Protein AF-A0A377M1K5-F1 (afdb_monomer)

pLDDT: mean 84.36, std 19.5, range [36.94, 98.19]

Structure (mmCIF, N/CA/C/O backbone):
data_AF-A0A377M1K5-F1
#
_entry.id   AF-A0A377M1K5-F1
#
loop_
_atom_site.group_PDB
_atom_site.id
_atom_site.type_symbol
_atom_site.label_atom_id
_atom_site.label_alt_id
_atom_site.label_comp_id
_atom_site.label_asym_id
_atom_site.label_entity_id
_atom_site.label_seq_id
_atom_site.pdbx_PDB_ins_code
_atom_site.Cartn_x
_atom_site.Cartn_y
_atom_site.Cartn_z
_atom_site.occupancy
_atom_site.B_iso_or_equiv
_atom_site.auth_seq_id
_atom_site.auth_comp_id
_atom_site.auth_asym_id
_atom_site.auth_atom_id
_atom_site.pdbx_PDB_model_num
ATOM 1 N N . MET A 1 1 ? -17.243 -6.623 29.963 1.00 51.03 1 MET A N 1
ATOM 2 C CA . MET A 1 1 ? -15.987 -6.289 29.256 1.00 51.03 1 MET A CA 1
ATOM 3 C C . MET A 1 1 ? -16.001 -6.981 27.907 1.00 51.03 1 MET A C 1
ATOM 5 O O . MET A 1 1 ? -16.185 -8.191 27.880 1.00 51.03 1 MET A O 1
ATOM 9 N N . VAL A 1 2 ? -15.867 -6.238 26.808 1.00 56.62 2 VAL A N 1
ATOM 10 C CA . VAL A 1 2 ? -15.703 -6.838 25.475 1.00 56.62 2 VAL A CA 1
ATOM 11 C C . VAL A 1 2 ? -14.227 -7.188 25.323 1.00 56.62 2 VAL A C 1
ATOM 13 O O . VAL A 1 2 ? -13.383 -6.307 25.446 1.00 56.62 2 VAL A O 1
ATOM 16 N N . LYS A 1 3 ? -13.917 -8.471 25.133 1.00 83.88 3 LYS A N 1
ATOM 17 C CA . LYS A 1 3 ? -12.534 -8.949 24.970 1.00 83.88 3 LYS A CA 1
ATOM 18 C C . LYS A 1 3 ? -12.085 -8.901 23.506 1.00 83.88 3 LYS A C 1
ATOM 20 O O . LYS A 1 3 ? -10.934 -8.589 23.235 1.00 83.88 3 LYS A O 1
ATOM 25 N N . ASN A 1 4 ? -13.005 -9.156 22.570 1.00 87.19 4 ASN A N 1
ATOM 26 C CA . ASN A 1 4 ? -12.744 -9.196 21.133 1.00 87.19 4 ASN A CA 1
ATOM 27 C C . ASN A 1 4 ? -13.987 -8.731 20.360 1.00 87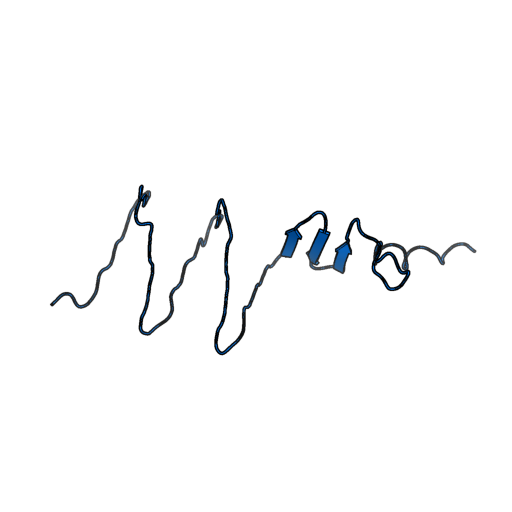.19 4 ASN A C 1
ATOM 29 O O . ASN A 1 4 ? -15.113 -9.001 20.779 1.00 87.19 4 ASN A O 1
ATOM 33 N N . LEU A 1 5 ? -13.774 -8.076 19.219 1.00 90.81 5 LEU A N 1
ATOM 34 C CA . LEU A 1 5 ? -14.808 -7.777 18.231 1.00 90.81 5 LEU A CA 1
ATOM 35 C C . LEU A 1 5 ? -14.424 -8.466 16.921 1.00 90.81 5 LEU A C 1
ATOM 37 O O . LEU A 1 5 ? -13.330 -8.245 16.408 1.00 90.81 5 LEU A O 1
ATOM 41 N N . PHE A 1 6 ? -15.329 -9.282 16.388 1.00 94.06 6 PHE A N 1
ATOM 42 C CA . PHE A 1 6 ? -15.206 -9.897 15.071 1.00 94.06 6 PHE A CA 1
ATOM 43 C C . PHE A 1 6 ? -16.400 -9.477 14.219 1.00 94.06 6 PHE A C 1
ATOM 45 O O . PHE A 1 6 ? -17.536 -9.488 14.693 1.00 94.06 6 PHE A O 1
ATOM 52 N N . ILE A 1 7 ? -16.140 -9.103 12.969 1.00 93.31 7 ILE A N 1
ATOM 53 C CA . ILE A 1 7 ? -17.166 -8.712 12.004 1.00 93.31 7 ILE A CA 1
ATOM 54 C C . ILE A 1 7 ? -16.982 -9.590 10.767 1.00 93.31 7 ILE A C 1
ATOM 56 O O . ILE A 1 7 ? -15.984 -9.464 10.064 1.00 93.31 7 ILE A O 1
ATOM 60 N N . GLY A 1 8 ? -17.946 -10.476 10.515 1.00 94.44 8 GLY A N 1
ATOM 61 C CA . GLY A 1 8 ? -18.030 -11.285 9.298 1.00 94.44 8 GLY A CA 1
ATOM 62 C C . GLY A 1 8 ? -19.161 -10.782 8.407 1.00 94.44 8 GLY A C 1
ATOM 63 O O . GLY A 1 8 ? -20.264 -10.538 8.895 1.00 94.44 8 GLY A O 1
ATOM 64 N N . VAL A 1 9 ? -18.899 -10.617 7.111 1.00 94.38 9 VAL A N 1
ATOM 65 C CA . VAL A 1 9 ? -19.875 -10.105 6.140 1.00 94.38 9 VAL A CA 1
ATOM 66 C C . VAL A 1 9 ? -19.903 -11.024 4.924 1.00 94.38 9 VAL A C 1
ATOM 68 O O . VAL A 1 9 ? -18.852 -11.356 4.391 1.00 94.38 9 VAL A O 1
ATOM 71 N N . GLY A 1 10 ? -21.097 -11.441 4.493 1.00 96.62 10 GLY A N 1
ATOM 72 C CA . GLY A 1 10 ? -21.247 -12.387 3.380 1.00 96.62 10 GLY A CA 1
ATOM 73 C C . GLY A 1 10 ? -21.043 -11.781 1.988 1.00 96.62 10 GLY A C 1
ATOM 74 O O . GLY A 1 10 ? -20.614 -12.489 1.090 1.00 96.62 10 GLY A O 1
ATOM 75 N N . ASN A 1 11 ? -21.329 -10.483 1.817 1.00 96.31 11 ASN A N 1
ATOM 76 C CA . ASN A 1 11 ? -21.293 -9.818 0.508 1.00 96.31 11 ASN A CA 1
ATOM 77 C C . ASN A 1 11 ? -20.346 -8.609 0.486 1.00 96.31 11 ASN A C 1
ATOM 79 O O . ASN A 1 11 ? -19.321 -8.647 -0.183 1.00 96.31 11 ASN A O 1
ATOM 83 N N . ALA A 1 12 ? -20.677 -7.524 1.198 1.00 95.94 12 ALA A N 1
ATOM 84 C CA . ALA A 1 12 ? -19.897 -6.287 1.144 1.00 95.94 12 ALA A CA 1
ATOM 85 C C . ALA A 1 12 ? -19.950 -5.497 2.457 1.00 95.94 12 ALA A C 1
ATOM 87 O O . ALA A 1 12 ? -21.018 -5.322 3.045 1.00 95.94 12 ALA A O 1
ATOM 88 N N . LEU A 1 13 ? -18.798 -4.967 2.872 1.00 95.50 13 LEU A N 1
ATOM 89 C CA . LEU A 1 13 ? -18.668 -3.980 3.942 1.00 95.50 13 LEU A CA 1
ATOM 90 C C . LEU A 1 13 ? -18.223 -2.648 3.330 1.00 95.50 13 LEU A C 1
ATOM 92 O O . LEU A 1 13 ? -17.171 -2.578 2.700 1.00 95.50 13 LEU A O 1
ATOM 96 N N . SER A 1 14 ? -18.991 -1.583 3.547 1.00 96.38 14 SER A N 1
ATOM 97 C CA . SER A 1 14 ? -18.632 -0.229 3.114 1.00 96.38 14 SER A CA 1
ATOM 98 C C . SER A 1 14 ? -18.643 0.723 4.303 1.00 96.38 14 SER A C 1
ATOM 100 O O . SER A 1 14 ? -19.620 0.786 5.047 1.00 96.38 14 SER A O 1
ATOM 102 N N . VAL A 1 15 ? -17.559 1.481 4.476 1.00 95.62 15 VAL A N 1
ATOM 103 C CA . VAL A 1 15 ? -17.416 2.471 5.551 1.00 95.62 15 VAL A CA 1
ATOM 104 C C . VAL A 1 15 ? -17.209 3.843 4.926 1.00 95.62 15 VAL A C 1
ATOM 106 O O . VAL A 1 15 ? -16.285 4.044 4.143 1.00 95.62 15 VAL A O 1
ATOM 109 N N . PHE A 1 16 ? -18.067 4.798 5.278 1.00 96.56 16 PHE A N 1
ATOM 110 C CA . PHE A 1 16 ? -18.029 6.152 4.738 1.00 96.56 16 PHE A CA 1
ATOM 111 C C . PHE A 1 16 ? -18.188 7.187 5.852 1.00 96.56 16 PHE A C 1
ATOM 113 O O . PHE A 1 16 ? -19.091 7.089 6.682 1.00 96.56 16 PHE A O 1
ATOM 120 N N . VAL A 1 17 ? -17.326 8.208 5.854 1.00 96.88 17 VAL A N 1
ATOM 121 C CA . VAL A 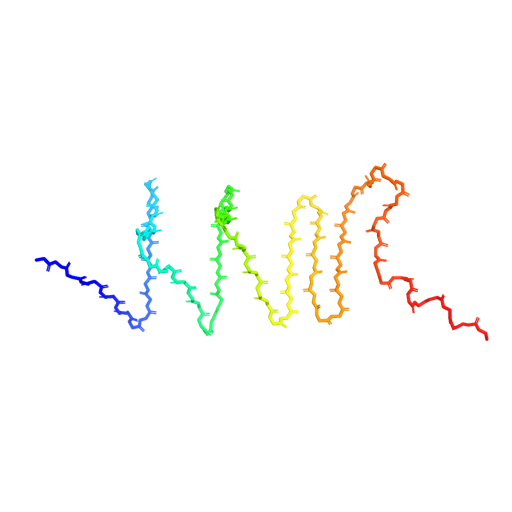1 17 ? -17.329 9.282 6.858 1.00 96.88 17 VAL A CA 1
ATOM 122 C C . VAL A 1 17 ? -17.257 10.642 6.166 1.00 96.88 17 VAL A C 1
ATOM 124 O O . VAL A 1 17 ? -16.399 10.870 5.322 1.00 96.88 17 VAL A O 1
ATOM 127 N N . ARG A 1 18 ? -18.138 11.577 6.550 1.00 96.44 18 ARG A N 1
ATOM 128 C CA . ARG A 1 18 ? -18.259 12.896 5.894 1.00 96.44 18 ARG A CA 1
ATOM 129 C C . ARG A 1 18 ? -17.334 13.990 6.432 1.00 96.44 18 ARG A C 1
ATOM 131 O O . ARG A 1 18 ? -17.053 14.933 5.705 1.00 96.44 18 ARG A O 1
ATOM 138 N N . LYS A 1 19 ? -16.945 13.933 7.712 1.00 95.19 19 LYS A N 1
ATOM 139 C CA . LYS A 1 19 ? -16.267 15.060 8.390 1.00 95.19 19 LYS A CA 1
ATOM 140 C C . LYS A 1 19 ? -14.983 14.663 9.112 1.00 95.19 19 LYS A C 1
ATOM 142 O O . LYS A 1 19 ? -13.935 15.219 8.825 1.00 95.19 19 LYS A O 1
ATOM 147 N N . LEU A 1 20 ? -15.067 13.718 10.050 1.00 94.94 20 LEU A N 1
ATOM 148 C CA . LEU A 1 20 ? -13.982 13.450 11.007 1.00 94.94 20 LEU A CA 1
ATOM 149 C C . LEU A 1 20 ? -12.978 12.374 10.554 1.00 94.94 20 LEU A C 1
ATOM 151 O O . LEU A 1 20 ? -11.989 12.141 11.240 1.00 94.94 20 LEU A O 1
ATOM 155 N N . GLY A 1 21 ? -13.212 11.743 9.399 1.00 94.62 21 GLY A N 1
ATOM 156 C CA . GLY A 1 21 ? -12.342 10.704 8.844 1.00 94.62 21 GLY A CA 1
ATOM 157 C C . GLY A 1 21 ? -12.421 9.354 9.567 1.00 94.62 21 GLY A C 1
ATOM 158 O O . GLY A 1 21 ? -13.232 9.148 10.468 1.00 94.62 21 GLY A O 1
ATOM 159 N N . ILE A 1 22 ? -11.575 8.421 9.129 1.00 97.19 22 ILE A N 1
ATOM 160 C CA . ILE A 1 22 ? -11.434 7.068 9.683 1.00 97.19 22 ILE A CA 1
ATOM 161 C C . ILE A 1 22 ? -10.040 6.961 10.305 1.00 97.19 22 ILE A C 1
ATOM 163 O O . ILE A 1 22 ? -9.064 7.424 9.718 1.00 97.19 22 ILE A O 1
ATOM 167 N N . ARG A 1 23 ? -9.945 6.352 11.491 1.00 95.94 23 ARG A N 1
ATOM 168 C CA . ARG A 1 23 ? -8.674 6.038 12.157 1.00 95.94 23 ARG A CA 1
ATOM 169 C C . ARG A 1 23 ? -8.656 4.558 12.520 1.00 95.94 23 ARG A C 1
ATOM 171 O O . ARG A 1 23 ? -9.548 4.103 13.229 1.00 95.94 23 ARG A O 1
ATOM 178 N N . LEU A 1 24 ? -7.646 3.837 12.042 1.00 95.38 24 LEU A N 1
ATOM 179 C CA . LEU A 1 24 ? -7.389 2.433 12.363 1.00 95.38 24 LEU A CA 1
ATOM 180 C C . LEU A 1 24 ? -6.070 2.384 13.139 1.00 95.38 24 L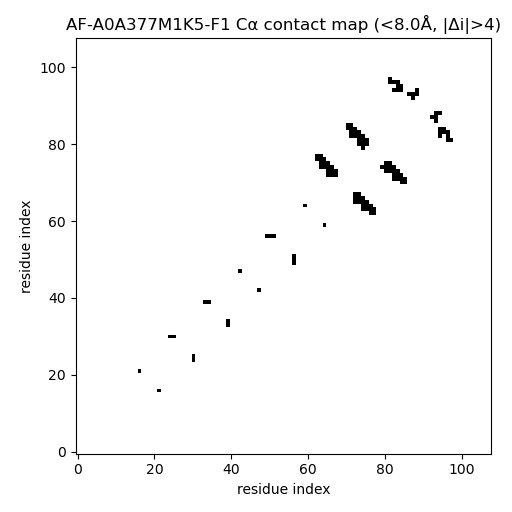EU A C 1
ATOM 182 O O . LEU A 1 24 ? -5.017 2.636 12.563 1.00 95.38 24 LEU A O 1
ATOM 186 N N . ILE A 1 25 ? -6.137 2.168 14.453 1.00 96.12 25 ILE A N 1
ATOM 187 C CA . ILE A 1 25 ? -4.987 2.279 15.363 1.00 96.12 25 ILE A CA 1
ATOM 188 C C . ILE A 1 25 ? -4.915 1.012 16.216 1.00 96.12 25 ILE A C 1
ATOM 190 O O . ILE A 1 25 ? -5.912 0.635 16.832 1.00 96.12 25 ILE A O 1
ATOM 194 N N . ALA A 1 26 ? -3.736 0.393 16.281 1.00 96.00 26 ALA A N 1
ATOM 195 C CA . ALA A 1 26 ? -3.415 -0.692 17.203 1.00 96.00 26 ALA A CA 1
ATOM 196 C C . ALA A 1 26 ? -2.292 -0.234 18.146 1.00 96.00 26 ALA A C 1
ATOM 198 O O . ALA A 1 26 ? -1.274 0.268 17.685 1.00 96.00 26 ALA A O 1
ATOM 199 N N . ASN A 1 27 ? -2.480 -0.381 19.462 1.00 95.31 27 ASN A N 1
ATOM 200 C CA . ASN A 1 27 ? -1.437 -0.081 20.457 1.00 95.31 27 ASN A CA 1
ATOM 201 C C . ASN A 1 27 ? -0.345 -1.161 20.477 1.00 95.31 27 ASN A C 1
ATOM 203 O O . ASN A 1 27 ? 0.826 -0.881 20.697 1.00 95.31 27 ASN A O 1
ATOM 207 N N . GLN A 1 28 ? -0.757 -2.412 20.281 1.00 93.38 28 GLN A N 1
ATOM 208 C CA . GLN A 1 28 ? 0.105 -3.584 20.224 1.00 93.38 28 GLN A CA 1
ATOM 209 C C . GLN A 1 28 ? -0.456 -4.553 19.186 1.00 93.38 28 GLN A C 1
ATOM 211 O O . GLN A 1 28 ? -1.670 -4.609 18.973 1.00 93.38 28 GLN A O 1
ATOM 216 N N . GLY A 1 29 ? 0.433 -5.340 18.585 1.00 94.62 29 GLY A N 1
ATOM 217 C CA . GLY A 1 29 ? 0.087 -6.293 17.537 1.00 94.62 29 GLY A CA 1
ATOM 218 C C . GLY A 1 29 ? -0.021 -5.657 16.143 1.00 94.62 29 GLY A C 1
ATOM 219 O O . GLY A 1 29 ? -0.088 -4.434 16.007 1.00 94.62 29 GLY A O 1
AT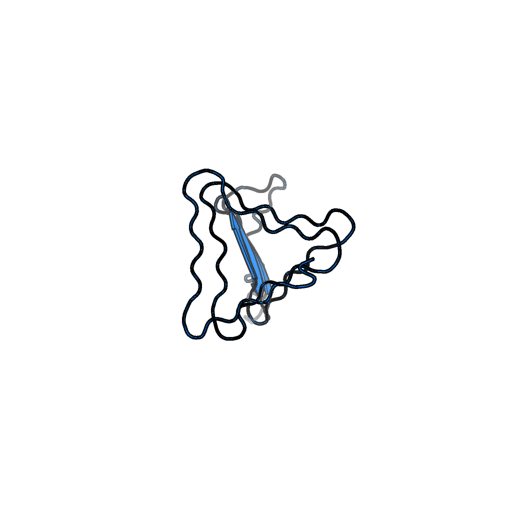OM 220 N N . PRO A 1 30 ? -0.003 -6.487 15.088 1.00 96.25 30 PRO A N 1
ATOM 221 C CA . PRO A 1 30 ? 0.037 -6.009 13.713 1.00 96.25 30 PRO A CA 1
ATOM 222 C C . PRO A 1 30 ? -1.335 -5.524 13.230 1.00 96.25 30 PRO A C 1
ATOM 224 O O . PRO A 1 30 ? -2.372 -6.094 13.570 1.00 96.25 30 PRO A O 1
ATOM 227 N N . VAL A 1 31 ? -1.329 -4.531 12.339 1.00 97.12 31 VAL A N 1
ATOM 228 C CA . VAL A 1 31 ? -2.477 -4.216 11.478 1.00 97.12 31 VAL A CA 1
ATOM 229 C C . VAL A 1 31 ? -2.244 -4.888 10.131 1.00 97.12 31 VAL A C 1
ATOM 231 O O . VAL A 1 31 ? -1.240 -4.628 9.474 1.00 97.12 31 VAL A O 1
ATOM 234 N N . GLN A 1 32 ? -3.167 -5.753 9.716 1.00 96.94 32 GLN A N 1
ATOM 235 C CA . GLN A 1 32 ? -3.109 -6.434 8.424 1.00 96.94 32 GLN A CA 1
ATOM 236 C C . GLN A 1 32 ? -4.308 -6.023 7.574 1.00 96.94 32 GLN A C 1
ATOM 238 O O . GLN A 1 32 ? -5.451 -6.094 8.023 1.00 96.94 32 GLN A O 1
ATOM 243 N N . VAL A 1 33 ? -4.041 -5.611 6.337 1.00 96.62 33 VAL A N 1
ATOM 244 C CA . VAL A 1 33 ? -5.057 -5.307 5.324 1.00 96.62 33 VAL A CA 1
ATOM 245 C C . VAL A 1 33 ? -4.700 -6.121 4.090 1.00 96.62 33 VAL A C 1
ATOM 247 O O . VAL A 1 33 ? -3.553 -6.088 3.651 1.00 96.62 33 VAL A O 1
ATOM 250 N N . GLN A 1 34 ? -5.646 -6.895 3.560 1.00 96.69 34 GLN A N 1
ATOM 251 C CA . GLN A 1 34 ? -5.395 -7.820 2.453 1.00 96.69 34 GLN A CA 1
ATOM 252 C C . GLN A 1 34 ? -6.599 -7.879 1.509 1.00 96.69 34 GLN A C 1
ATOM 254 O O . GLN A 1 34 ? -7.740 -7.938 1.962 1.00 96.69 34 GLN A O 1
ATOM 259 N N . ALA A 1 35 ? -6.327 -7.930 0.206 1.00 97.62 35 ALA A N 1
ATOM 260 C CA . ALA A 1 35 ? -7.275 -8.322 -0.832 1.00 97.62 35 ALA A CA 1
ATOM 261 C C . ALA A 1 35 ? -6.702 -9.579 -1.503 1.00 97.62 35 ALA A C 1
ATOM 263 O O . ALA A 1 35 ? -5.766 -9.501 -2.290 1.00 97.62 35 ALA A O 1
ATOM 264 N N . GLN A 1 36 ? -7.174 -10.760 -1.097 1.00 95.31 36 GLN A N 1
ATOM 265 C CA . GLN A 1 36 ? -6.501 -12.024 -1.439 1.00 95.31 36 GLN A CA 1
ATOM 266 C C . GLN A 1 36 ? -6.783 -12.502 -2.867 1.00 95.31 36 GLN A C 1
ATOM 268 O O . GLN A 1 36 ? -5.954 -13.187 -3.457 1.00 95.31 36 GLN A O 1
ATOM 273 N N . ASN A 1 37 ? -7.940 -12.132 -3.415 1.00 96.69 37 ASN A N 1
ATOM 274 C CA . ASN A 1 37 ? -8.407 -12.589 -4.725 1.00 96.69 37 ASN A CA 1
ATOM 275 C C . ASN A 1 37 ? -8.727 -11.430 -5.678 1.00 96.69 37 ASN A C 1
ATOM 277 O O . ASN A 1 37 ? -9.273 -11.668 -6.750 1.00 96.69 37 ASN A O 1
ATOM 281 N N . ASP A 1 38 ? -8.436 -10.190 -5.279 1.00 97.50 38 ASP A N 1
ATOM 282 C CA . ASP A 1 38 ? -8.814 -9.000 -6.038 1.00 97.50 38 ASP A CA 1
ATOM 283 C C . ASP A 1 38 ? -7.872 -7.821 -5.740 1.00 97.50 38 ASP A C 1
ATOM 285 O O . ASP A 1 38 ? -6.897 -7.945 -4.994 1.00 97.50 38 ASP A O 1
ATOM 289 N N . LEU A 1 39 ? -8.156 -6.677 -6.348 1.00 96.62 39 LEU A N 1
ATOM 290 C CA . LEU A 1 39 ? -7.388 -5.449 -6.264 1.00 96.62 39 LEU A CA 1
ATOM 291 C C . LEU A 1 39 ? -7.494 -4.773 -4.884 1.00 96.62 39 LEU A C 1
ATOM 293 O O . LEU A 1 39 ? -8.559 -4.691 -4.273 1.00 96.62 39 LEU A O 1
ATOM 297 N N . MET A 1 40 ? -6.377 -4.199 -4.434 1.00 97.44 40 MET A N 1
ATOM 298 C CA . MET A 1 40 ? -6.331 -3.230 -3.341 1.00 97.44 40 MET A CA 1
ATOM 299 C C . MET A 1 40 ? -5.957 -1.852 -3.891 1.00 97.44 40 MET A C 1
ATOM 301 O O . MET A 1 40 ? -4.889 -1.699 -4.482 1.00 97.44 40 MET A O 1
ATOM 305 N N . GLU A 1 41 ? -6.795 -0.843 -3.645 1.00 96.81 41 GLU A N 1
ATOM 306 C CA . GLU A 1 41 ? -6.533 0.550 -4.029 1.00 96.81 41 GLU A CA 1
ATOM 307 C C . GLU A 1 41 ? -6.519 1.479 -2.814 1.00 96.81 41 GLU A C 1
ATOM 309 O O . GLU A 1 41 ? -7.395 1.423 -1.949 1.00 96.81 41 GLU A O 1
ATOM 314 N N . LEU A 1 42 ? -5.534 2.380 -2.779 1.00 96.44 42 LEU A N 1
ATOM 315 C CA . LEU A 1 42 ? -5.434 3.468 -1.809 1.00 96.44 42 LEU A CA 1
ATOM 316 C C . LEU A 1 42 ? -5.397 4.789 -2.577 1.00 96.44 42 LEU A C 1
ATOM 318 O O . LEU A 1 42 ? -4.451 5.064 -3.310 1.00 96.44 42 LEU A O 1
ATOM 322 N N . LEU A 1 43 ? -6.431 5.611 -2.407 1.00 96.56 43 LEU A N 1
ATOM 323 C CA . LEU A 1 43 ? -6.585 6.880 -3.115 1.00 96.56 43 LEU A CA 1
ATOM 324 C C . LEU A 1 43 ? -6.754 8.026 -2.116 1.00 96.56 43 LEU A C 1
ATOM 326 O O . LEU A 1 43 ? -7.558 7.949 -1.187 1.00 96.56 43 LEU A O 1
ATOM 330 N N . ALA A 1 44 ? -6.024 9.120 -2.332 1.00 97.00 44 ALA A N 1
ATOM 331 C CA . ALA A 1 44 ? -6.146 10.335 -1.536 1.00 97.00 44 ALA A CA 1
ATOM 332 C C . ALA A 1 44 ? -6.034 11.575 -2.427 1.00 97.00 44 ALA A C 1
ATOM 334 O O . ALA A 1 44 ? -5.153 11.666 -3.274 1.00 97.00 44 ALA A O 1
ATOM 335 N N . ARG A 1 45 ? -6.894 12.576 -2.197 1.00 96.81 45 ARG A N 1
ATOM 336 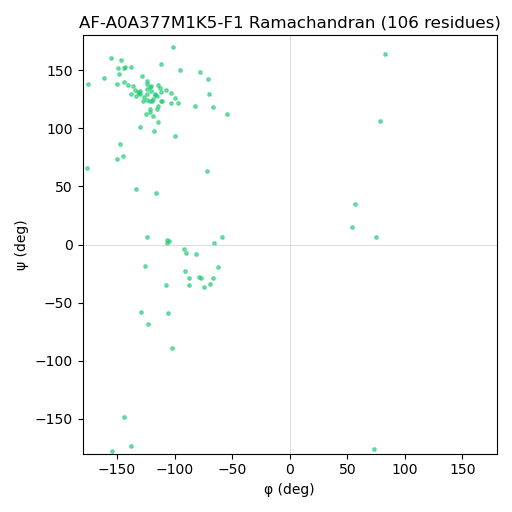C CA . ARG A 1 45 ? -6.851 13.850 -2.941 1.00 96.81 45 ARG A CA 1
ATOM 337 C C . ARG A 1 45 ? -5.586 14.670 -2.657 1.00 96.81 45 ARG A C 1
ATOM 339 O O . ARG A 1 45 ? -5.199 15.490 -3.479 1.00 96.81 45 ARG A O 1
ATOM 346 N N . LYS A 1 46 ? -5.014 14.526 -1.459 1.00 96.50 46 LYS A N 1
ATOM 347 C CA . LYS A 1 46 ? -3.824 15.272 -1.033 1.00 96.50 46 LYS A CA 1
ATOM 348 C C . LYS A 1 46 ? -2.586 14.389 -1.125 1.00 96.50 46 LYS A C 1
ATOM 350 O O . LYS A 1 46 ? -1.930 14.372 -2.152 1.00 96.50 46 LYS A O 1
ATOM 355 N N . ALA A 1 47 ? -2.284 13.664 -0.056 1.00 96.31 47 ALA A N 1
ATOM 356 C CA . ALA A 1 47 ? -1.079 12.861 0.052 1.00 96.31 47 ALA A CA 1
ATOM 357 C C . ALA A 1 47 ? -1.394 11.510 0.693 1.00 96.31 47 ALA A C 1
ATOM 359 O O . ALA A 1 47 ? -2.327 11.398 1.493 1.00 96.31 47 ALA A O 1
ATOM 360 N N . ILE A 1 48 ? -0.575 10.520 0.352 1.00 97.06 48 ILE A N 1
ATOM 361 C CA . ILE A 1 48 ? -0.459 9.239 1.046 1.00 97.06 48 ILE A CA 1
ATOM 362 C C . ILE A 1 48 ? 0.923 9.237 1.702 1.00 97.06 48 ILE A C 1
ATOM 364 O O . ILE A 1 48 ? 1.905 9.583 1.050 1.00 97.06 48 ILE A O 1
ATOM 368 N N . SER A 1 49 ? 0.990 8.884 2.986 1.00 97.44 49 SER A N 1
ATOM 369 C CA . SER A 1 49 ? 2.240 8.777 3.741 1.00 97.44 49 SER A CA 1
ATOM 370 C C . SER A 1 49 ? 2.378 7.355 4.270 1.00 97.44 49 SER A C 1
ATOM 372 O O . SER A 1 49 ? 1.479 6.871 4.957 1.00 97.44 49 SER A O 1
ATOM 374 N N . ILE A 1 50 ? 3.482 6.694 3.926 1.00 97.25 50 ILE A N 1
ATOM 375 C CA . ILE A 1 50 ? 3.848 5.361 4.409 1.00 97.25 50 ILE A CA 1
ATOM 376 C C . ILE A 1 50 ? 5.198 5.528 5.099 1.00 97.25 50 ILE A C 1
ATOM 378 O O . ILE A 1 50 ? 6.162 5.944 4.460 1.00 97.25 50 ILE A O 1
ATOM 382 N N . VAL A 1 51 ? 5.245 5.274 6.405 1.00 97.44 51 VAL A N 1
ATOM 383 C CA . VAL A 1 51 ? 6.419 5.533 7.245 1.00 97.44 51 VAL A CA 1
ATOM 384 C C . VAL A 1 51 ? 6.611 4.364 8.200 1.00 97.44 51 VAL A C 1
ATOM 386 O O . VAL A 1 51 ? 5.669 3.981 8.891 1.00 97.44 51 VAL A O 1
ATOM 389 N N . SER A 1 52 ? 7.835 3.840 8.252 1.00 97.56 52 SER A N 1
ATOM 390 C CA . SER A 1 52 ? 8.323 3.017 9.359 1.00 97.56 52 SER A CA 1
ATOM 391 C C . SER A 1 52 ? 9.236 3.886 10.220 1.00 97.56 52 SER A C 1
ATOM 393 O O . SER A 1 52 ? 10.073 4.612 9.684 1.00 97.56 52 SER A O 1
ATOM 395 N N . THR A 1 53 ? 9.022 3.900 11.536 1.00 97.94 53 THR A N 1
ATOM 396 C CA . THR A 1 53 ? 9.766 4.775 12.460 1.00 97.94 53 THR A CA 1
ATOM 397 C C . THR A 1 53 ? 11.019 4.125 13.027 1.00 97.94 53 THR A C 1
ATOM 399 O O . THR A 1 53 ? 11.916 4.837 13.465 1.00 97.94 53 THR A O 1
ATOM 402 N N . GLU A 1 54 ? 11.067 2.796 13.044 1.00 98.12 54 GLU A N 1
ATOM 403 C CA . GLU A 1 54 ? 12.134 2.027 13.696 1.00 98.12 54 GLU A CA 1
ATOM 404 C C . GLU A 1 54 ? 12.804 1.017 12.758 1.00 98.12 54 GLU A C 1
ATOM 406 O O . GLU A 1 54 ? 13.912 0.577 13.046 1.00 98.12 54 GLU A O 1
ATOM 411 N N . ASP A 1 55 ? 12.162 0.666 11.642 1.00 97.81 55 ASP A N 1
ATOM 412 C CA . ASP A 1 55 ? 12.612 -0.405 10.750 1.00 97.81 55 ASP A CA 1
ATOM 413 C C . ASP A 1 55 ? 12.325 -0.036 9.276 1.00 97.81 55 ASP A C 1
ATOM 415 O O . ASP A 1 55 ? 12.328 1.141 8.905 1.00 97.81 55 ASP A O 1
ATOM 419 N N . GLU A 1 56 ? 12.044 -1.012 8.417 1.00 97.81 56 GLU A N 1
ATOM 420 C CA . GLU A 1 56 ? 11.919 -0.829 6.970 1.00 97.81 56 GLU A CA 1
ATOM 421 C C . GLU A 1 56 ? 10.481 -0.762 6.418 1.00 97.81 56 GLU A C 1
ATOM 423 O O . GLU A 1 56 ? 9.487 -1.043 7.090 1.00 97.81 56 GLU A O 1
ATOM 428 N N . ILE A 1 57 ? 10.383 -0.389 5.136 1.00 98.19 57 ILE A N 1
ATOM 429 C CA . ILE A 1 57 ? 9.181 -0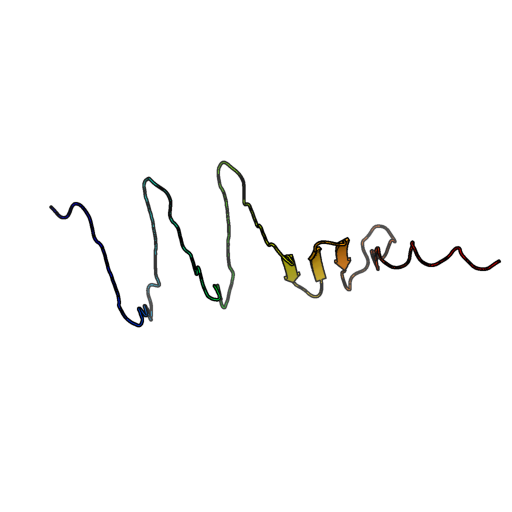.523 4.306 1.00 98.19 57 ILE A CA 1
ATOM 430 C C . ILE A 1 57 ? 9.510 -1.503 3.181 1.00 98.19 57 ILE A C 1
ATOM 432 O O . ILE A 1 57 ? 10.337 -1.204 2.320 1.00 98.19 57 ILE A O 1
ATOM 436 N N . GLN A 1 58 ? 8.822 -2.644 3.146 1.00 97.69 58 GLN A N 1
ATOM 437 C CA . GLN A 1 58 ? 8.949 -3.616 2.062 1.00 97.69 58 GLN A CA 1
ATOM 438 C C . GLN A 1 58 ? 7.801 -3.473 1.056 1.00 97.69 58 GLN A C 1
ATOM 440 O O . GLN A 1 58 ? 6.626 -3.550 1.416 1.00 97.69 58 GLN A O 1
ATOM 445 N N . ILE A 1 59 ? 8.142 -3.314 -0.226 1.00 96.69 59 ILE A N 1
ATOM 446 C CA . ILE A 1 59 ? 7.187 -3.338 -1.341 1.00 96.69 59 ILE A CA 1
ATOM 447 C C . ILE A 1 59 ? 7.570 -4.501 -2.250 1.00 96.69 59 ILE A C 1
ATOM 449 O O . ILE A 1 59 ? 8.599 -4.468 -2.921 1.00 96.69 59 ILE A O 1
ATOM 453 N N . LEU A 1 60 ? 6.733 -5.534 -2.264 1.00 95.88 60 LEU A N 1
ATOM 454 C CA . LEU A 1 60 ? 6.967 -6.770 -3.004 1.00 95.88 60 LEU A CA 1
ATOM 455 C C . LEU A 1 60 ? 5.909 -6.908 -4.096 1.00 95.88 60 LEU A C 1
ATOM 457 O O . LEU A 1 60 ? 4.711 -6.858 -3.822 1.00 95.88 60 LEU A O 1
ATOM 461 N N . ALA A 1 61 ? 6.342 -7.122 -5.336 1.00 96.50 61 ALA A N 1
ATOM 462 C CA . ALA A 1 61 ? 5.442 -7.406 -6.445 1.00 96.50 61 ALA A CA 1
ATOM 463 C C . ALA A 1 61 ? 5.995 -8.543 -7.299 1.00 96.50 61 ALA A C 1
ATOM 465 O O . ALA A 1 61 ? 7.171 -8.562 -7.646 1.00 96.50 61 ALA A O 1
ATOM 466 N N . LYS A 1 62 ? 5.122 -9.474 -7.697 1.00 96.50 62 LYS A N 1
ATOM 467 C CA . LYS A 1 62 ? 5.511 -10.596 -8.564 1.00 96.50 62 LYS A CA 1
ATOM 468 C C . LYS A 1 62 ? 5.854 -10.156 -9.990 1.00 96.50 62 LYS A C 1
ATOM 470 O O . LYS A 1 62 ? 6.662 -10.800 -10.646 1.00 96.50 62 LYS A O 1
ATOM 475 N N . LYS A 1 63 ? 5.168 -9.127 -10.499 1.00 97.00 63 LYS A N 1
ATOM 476 C CA . LYS A 1 63 ? 5.278 -8.699 -11.902 1.00 97.00 63 LYS A CA 1
ATOM 477 C C . LYS A 1 63 ? 6.086 -7.416 -12.058 1.00 97.00 63 LYS A C 1
ATOM 479 O O . LYS A 1 63 ? 7.049 -7.408 -12.812 1.00 97.00 63 LYS A O 1
ATOM 484 N N . LYS A 1 64 ? 5.649 -6.334 -11.410 1.00 96.38 64 LYS A N 1
ATOM 485 C CA . LYS A 1 64 ? 6.201 -4.998 -11.632 1.00 96.38 64 LYS A CA 1
ATOM 486 C C . LYS A 1 64 ? 5.866 -4.053 -10.482 1.00 96.38 64 LYS A C 1
ATOM 488 O O . LYS A 1 64 ? 4.751 -4.103 -9.964 1.00 96.38 64 LYS A O 1
ATOM 493 N N . ILE A 1 65 ? 6.809 -3.181 -10.140 1.00 97.56 65 ILE A N 1
ATOM 494 C CA . ILE A 1 65 ? 6.614 -2.001 -9.288 1.00 97.56 65 ILE A CA 1
ATOM 495 C C . ILE A 1 65 ? 6.816 -0.767 -10.163 1.00 97.56 65 ILE A C 1
ATOM 497 O O . ILE A 1 65 ? 7.776 -0.705 -10.928 1.00 97.56 65 ILE A O 1
ATOM 501 N N . THR A 1 66 ? 5.934 0.223 -10.044 1.00 95.62 66 THR A N 1
ATOM 502 C CA . THR A 1 66 ? 6.085 1.513 -10.724 1.00 95.62 66 THR A CA 1
ATOM 503 C C . THR A 1 66 ? 5.808 2.650 -9.753 1.00 95.62 66 THR A C 1
ATOM 505 O O . THR A 1 66 ? 4.756 2.690 -9.119 1.00 95.62 66 THR A O 1
ATOM 508 N N . LEU A 1 67 ? 6.747 3.586 -9.669 1.00 94.69 67 LEU A N 1
ATOM 509 C CA . LEU A 1 67 ? 6.657 4.814 -8.893 1.00 94.69 67 LEU A CA 1
ATOM 510 C C . LEU A 1 67 ? 6.658 5.983 -9.874 1.00 94.69 67 LEU A C 1
ATOM 512 O O . LEU A 1 67 ? 7.619 6.145 -10.618 1.00 94.69 67 LEU A O 1
ATOM 516 N N . ASN A 1 68 ? 5.593 6.781 -9.885 1.00 91.00 68 ASN A N 1
ATOM 517 C CA . ASN A 1 68 ? 5.424 7.905 -10.808 1.00 91.00 68 ASN A CA 1
ATOM 518 C C . ASN A 1 68 ? 5.178 9.199 -10.029 1.00 91.00 68 ASN A C 1
ATOM 520 O O . ASN A 1 68 ? 4.403 9.204 -9.071 1.00 91.00 68 ASN A O 1
ATOM 524 N N . GLY A 1 69 ? 5.761 10.309 -10.477 1.00 89.75 69 GLY A N 1
ATOM 525 C CA . GLY A 1 69 ? 5.499 11.622 -9.892 1.00 89.75 69 GLY A CA 1
ATOM 526 C C . GLY A 1 69 ? 6.185 12.754 -10.648 1.00 89.75 69 GLY A C 1
ATOM 527 O O . GLY A 1 69 ? 7.332 12.626 -11.063 1.00 89.75 69 GLY A O 1
ATOM 528 N N . GLY A 1 70 ? 5.477 13.873 -10.845 1.00 85.00 70 GLY A N 1
ATOM 529 C CA . GLY A 1 70 ? 6.062 15.092 -11.420 1.00 85.00 70 GLY A CA 1
ATOM 530 C C . GLY A 1 70 ? 6.707 14.901 -12.800 1.00 85.00 70 GLY A C 1
ATOM 531 O O . GLY A 1 70 ? 7.749 15.487 -13.067 1.00 85.00 70 GLY A O 1
ATOM 532 N N . GLY A 1 71 ? 6.141 14.032 -13.649 1.00 84.94 71 GLY A N 1
ATOM 533 C CA . GLY A 1 71 ? 6.701 13.703 -14.968 1.00 84.94 71 GLY A CA 1
ATOM 534 C C . GLY A 1 71 ? 7.930 12.785 -14.940 1.00 84.94 71 GLY A C 1
ATOM 535 O O . GLY A 1 71 ? 8.529 12.549 -15.984 1.00 84.94 71 GLY A O 1
ATOM 536 N N . SER A 1 72 ? 8.303 12.264 -13.771 1.00 90.00 72 SER A N 1
ATOM 537 C CA . SER A 1 72 ? 9.373 11.278 -13.602 1.00 90.00 72 SER A CA 1
ATOM 538 C C . SER A 1 72 ? 8.805 9.930 -13.174 1.00 90.00 72 SER A C 1
ATOM 540 O O . SER A 1 72 ? 7.728 9.866 -12.567 1.00 90.00 72 SER A O 1
ATOM 542 N N . TYR A 1 73 ? 9.536 8.858 -13.467 1.00 91.06 73 TYR A N 1
ATOM 543 C CA . TYR A 1 73 ? 9.171 7.523 -13.019 1.00 91.06 73 TYR A CA 1
ATOM 544 C C . TYR A 1 73 ? 10.363 6.629 -12.714 1.00 91.06 73 TYR A C 1
ATOM 546 O O . TYR A 1 73 ? 11.468 6.828 -13.219 1.00 91.06 73 TYR A O 1
ATOM 554 N N . ILE A 1 74 ? 10.085 5.603 -11.914 1.00 93.88 74 ILE A N 1
ATOM 555 C CA . ILE A 1 74 ? 10.935 4.441 -11.686 1.00 93.88 74 ILE A CA 1
ATOM 556 C C . ILE A 1 74 ? 10.066 3.197 -11.867 1.00 93.88 74 ILE A C 1
ATOM 558 O O . ILE A 1 74 ? 8.965 3.112 -11.325 1.00 93.88 74 ILE A O 1
ATOM 562 N N . THR A 1 75 ? 10.549 2.229 -12.631 1.00 94.44 75 THR A N 1
ATOM 563 C CA . THR A 1 75 ? 9.934 0.920 -12.824 1.00 94.44 75 THR A CA 1
ATOM 564 C C . THR A 1 75 ? 10.932 -0.172 -12.463 1.00 94.44 75 THR A C 1
ATOM 566 O O . THR A 1 75 ? 12.097 -0.096 -12.840 1.00 94.44 75 THR A O 1
ATOM 569 N N . LEU A 1 76 ? 10.454 -1.204 -11.773 1.00 95.38 76 LEU A N 1
ATOM 570 C CA . LEU A 1 76 ? 11.185 -2.437 -11.509 1.00 95.38 76 LEU A CA 1
ATOM 571 C C . LEU A 1 76 ? 10.353 -3.608 -12.023 1.00 95.38 76 LEU A C 1
ATOM 573 O O . LEU A 1 76 ? 9.200 -3.761 -11.613 1.00 95.38 76 LEU A O 1
ATOM 577 N N . ASP A 1 77 ? 10.921 -4.426 -12.900 1.00 94.56 77 ASP A N 1
ATOM 578 C CA . ASP A 1 77 ? 10.325 -5.686 -13.345 1.00 94.56 77 ASP A CA 1
ATOM 579 C C . ASP A 1 77 ? 11.375 -6.806 -13.435 1.00 94.56 77 ASP A C 1
ATOM 581 O O . ASP A 1 77 ? 12.512 -6.648 -12.992 1.00 94.56 77 ASP A O 1
ATOM 585 N N . ALA A 1 78 ? 10.980 -7.969 -13.959 1.00 93.25 78 ALA A N 1
ATOM 586 C CA . ALA A 1 78 ? 11.845 -9.146 -14.039 1.00 93.25 78 ALA A CA 1
ATOM 587 C C . ALA A 1 78 ? 13.099 -8.956 -14.914 1.00 93.25 78 ALA A C 1
ATOM 589 O O . ALA A 1 78 ? 14.041 -9.735 -14.786 1.00 93.25 78 ALA A O 1
ATOM 590 N N . ASN A 1 79 ? 13.109 -7.966 -15.807 1.00 91.69 79 ASN A N 1
ATOM 591 C CA . ASN A 1 79 ? 14.170 -7.783 -16.793 1.00 91.69 79 ASN A CA 1
ATOM 592 C C . ASN A 1 79 ? 15.069 -6.592 -16.462 1.00 91.69 79 ASN A C 1
ATOM 594 O O . ASN A 1 79 ? 16.261 -6.629 -16.772 1.00 91.69 79 ASN A O 1
ATOM 598 N N . ALA A 1 80 ? 14.508 -5.524 -15.889 1.00 90.44 80 ALA A N 1
ATOM 599 C CA . ALA A 1 80 ? 15.246 -4.284 -15.694 1.00 90.44 80 ALA A CA 1
ATOM 600 C C . ALA A 1 80 ? 14.719 -3.413 -14.547 1.00 90.44 80 ALA A C 1
ATOM 602 O O . ALA A 1 80 ? 13.559 -3.476 -14.131 1.00 90.44 80 ALA A O 1
ATOM 603 N N . ILE A 1 81 ? 15.607 -2.524 -14.100 1.00 92.81 81 ILE A N 1
ATOM 604 C CA . ILE A 1 81 ? 15.261 -1.312 -13.363 1.00 92.81 81 ILE A CA 1
ATOM 605 C C . ILE A 1 81 ? 15.387 -0.149 -14.345 1.00 92.81 81 ILE A C 1
ATOM 607 O O . ILE A 1 81 ? 16.454 0.077 -14.920 1.00 92.81 81 ILE A O 1
ATOM 611 N N . GLU A 1 82 ? 14.301 0.588 -14.537 1.00 90.50 82 GLU A N 1
ATOM 612 C CA . GLU A 1 82 ? 14.236 1.736 -15.433 1.00 90.50 82 GLU A CA 1
ATOM 613 C C . GLU A 1 82 ? 13.856 2.980 -14.638 1.00 90.50 82 GLU A C 1
ATOM 615 O O . GLU A 1 82 ? 12.890 2.964 -13.882 1.00 90.50 82 GLU A O 1
ATOM 620 N N . ALA A 1 83 ? 14.587 4.071 -14.833 1.00 88.44 83 ALA A N 1
ATOM 621 C CA . ALA A 1 83 ? 14.194 5.383 -14.347 1.00 88.44 83 ALA A CA 1
ATOM 622 C C . ALA A 1 83 ? 14.248 6.378 -15.503 1.00 88.44 83 ALA A C 1
ATOM 624 O O . ALA A 1 83 ? 15.109 6.264 -16.377 1.00 88.44 83 ALA A O 1
ATOM 625 N N . ALA A 1 84 ? 13.335 7.341 -15.510 1.00 85.00 84 ALA A N 1
ATOM 626 C CA . ALA A 1 84 ? 13.358 8.436 -16.466 1.00 85.00 84 ALA A CA 1
ATOM 627 C C . ALA A 1 84 ? 12.765 9.704 -15.851 1.00 85.00 84 ALA A C 1
ATOM 629 O O . ALA A 1 84 ? 11.900 9.660 -14.971 1.00 85.00 84 ALA A O 1
ATOM 630 N N . THR A 1 85 ? 13.232 10.846 -16.342 1.00 83.88 85 THR A N 1
ATOM 631 C CA . THR A 1 85 ? 12.745 12.173 -15.974 1.00 83.88 85 THR A CA 1
ATOM 632 C C . THR A 1 85 ? 12.764 13.073 -17.205 1.00 83.88 85 THR A C 1
ATOM 634 O O . THR A 1 85 ? 13.557 12.863 -18.119 1.00 83.88 85 THR A O 1
ATOM 637 N N . LEU A 1 86 ? 11.882 14.071 -17.241 1.00 75.06 86 LEU A N 1
ATOM 638 C CA . LEU A 1 86 ? 11.856 15.085 -18.300 1.00 75.06 86 LEU A CA 1
ATOM 639 C C . LEU A 1 86 ? 12.889 16.208 -18.076 1.00 75.06 86 LEU A C 1
ATOM 641 O O . LEU A 1 86 ? 13.042 17.070 -18.938 1.00 75.06 86 LEU A O 1
ATOM 645 N N . GLY A 1 87 ? 13.550 16.245 -16.913 1.00 65.75 87 GLY A N 1
ATOM 646 C CA . GLY A 1 87 ? 14.505 17.290 -16.545 1.00 65.75 87 GLY A CA 1
ATOM 647 C C . GLY A 1 87 ? 15.965 16.931 -16.832 1.00 65.75 87 GLY A C 1
ATOM 648 O O . GLY A 1 87 ? 16.372 15.778 -16.727 1.00 65.75 87 GLY A O 1
ATOM 649 N N . ILE A 1 88 ? 16.779 17.952 -17.107 1.00 57.44 88 ILE A N 1
ATOM 650 C CA . ILE A 1 88 ? 18.241 17.840 -17.144 1.00 57.44 88 ILE A CA 1
ATOM 651 C C . ILE A 1 88 ? 18.773 17.553 -15.734 1.00 57.44 88 ILE A C 1
ATOM 653 O O . ILE A 1 88 ? 18.615 18.356 -14.814 1.00 57.44 88 ILE A O 1
ATOM 657 N N . THR A 1 89 ? 19.426 16.407 -15.541 1.00 58.12 89 THR A N 1
ATOM 658 C CA . THR A 1 89 ? 20.150 16.148 -14.287 1.00 58.12 89 THR A CA 1
ATOM 659 C C . THR A 1 89 ? 21.376 17.065 -14.260 1.00 58.12 89 THR A C 1
ATOM 661 O O . THR A 1 89 ? 22.130 17.098 -15.230 1.00 58.12 89 THR A O 1
ATOM 664 N N . GLY A 1 90 ? 21.604 17.807 -13.167 1.00 49.03 90 GLY A N 1
ATOM 665 C CA . GLY A 1 90 ? 22.680 18.812 -13.008 1.00 49.03 90 GLY A CA 1
ATOM 666 C C . GLY A 1 90 ? 24.128 18.313 -13.186 1.00 49.03 90 GLY A C 1
ATOM 667 O O . GLY A 1 90 ? 25.072 19.073 -13.002 1.00 49.03 90 GLY A O 1
ATOM 668 N N . HIS A 1 91 ? 24.304 17.055 -13.589 1.00 49.41 91 HIS A N 1
ATOM 669 C CA . HIS A 1 91 ? 25.554 16.433 -14.004 1.00 49.41 91 HIS A CA 1
ATOM 670 C C . HIS A 1 91 ? 25.531 16.009 -15.480 1.00 49.41 91 HIS A C 1
ATOM 672 O O . HIS A 1 91 ? 25.943 14.901 -15.785 1.00 49.41 91 HIS A O 1
ATOM 678 N N . GLY A 1 92 ? 25.041 16.842 -16.408 1.00 45.25 92 GLY A N 1
ATOM 679 C CA . GLY A 1 92 ? 25.311 16.711 -17.855 1.00 45.25 92 GLY A CA 1
ATOM 680 C C . GLY A 1 92 ? 25.004 15.352 -18.511 1.00 45.25 92 GLY A C 1
ATOM 681 O O . GLY A 1 92 ? 25.487 15.079 -19.605 1.00 45.25 92 GLY A O 1
ATOM 682 N N . GLN A 1 93 ? 24.241 14.487 -17.849 1.00 44.78 93 GLN A N 1
ATOM 683 C CA . GLN A 1 93 ? 23.890 13.152 -18.299 1.00 44.78 93 GLN A CA 1
ATOM 684 C C . GLN A 1 93 ? 22.383 13.043 -18.152 1.00 44.78 93 GLN A C 1
ATOM 686 O O . GLN A 1 93 ? 21.860 12.849 -17.055 1.00 44.78 93 GLN A O 1
ATOM 691 N N . ASP A 1 94 ? 21.687 13.198 -19.274 1.00 50.47 94 ASP A N 1
ATOM 692 C CA . ASP A 1 94 ? 20.334 12.691 -19.408 1.00 50.47 94 ASP A CA 1
ATOM 693 C C . ASP A 1 94 ? 20.384 11.203 -19.058 1.00 50.47 94 ASP A C 1
ATOM 695 O O . ASP A 1 94 ? 20.991 10.401 -19.777 1.00 50.47 94 ASP A O 1
ATOM 699 N N . PHE A 1 95 ? 19.760 10.822 -17.943 1.00 54.28 95 PHE A N 1
ATOM 700 C CA . PHE A 1 95 ? 19.476 9.427 -17.626 1.00 54.28 95 PHE A CA 1
ATOM 701 C C . PHE A 1 95 ? 18.350 8.956 -18.560 1.00 54.28 95 PHE A C 1
ATOM 703 O O . PHE A 1 95 ? 17.228 8.674 -18.158 1.00 54.28 95 PHE A O 1
ATOM 710 N N . MET A 1 96 ? 18.643 8.954 -19.858 1.00 53.53 96 MET A N 1
ATOM 711 C CA . MET A 1 96 ? 17.781 8.454 -20.911 1.00 53.53 96 MET A CA 1
ATOM 712 C C . MET A 1 96 ? 18.273 7.057 -21.281 1.00 53.53 96 MET A C 1
ATOM 714 O O . MET A 1 96 ? 19.107 6.851 -22.164 1.00 53.53 96 MET A O 1
ATOM 718 N N . THR A 1 97 ? 17.648 6.084 -20.623 1.00 51.25 97 THR A N 1
ATOM 719 C CA . THR A 1 97 ? 17.479 4.692 -21.062 1.00 51.25 97 THR A CA 1
ATOM 720 C C . THR A 1 97 ? 18.687 3.755 -20.894 1.00 51.25 97 THR A C 1
ATOM 722 O O . THR A 1 97 ? 19.626 3.710 -21.691 1.00 51.25 97 THR A O 1
ATOM 725 N N . GLY A 1 98 ? 18.575 2.867 -19.903 1.00 46.66 98 GLY A N 1
ATOM 726 C CA . GLY A 1 98 ? 19.374 1.644 -19.783 1.00 46.66 98 GLY A CA 1
ATOM 727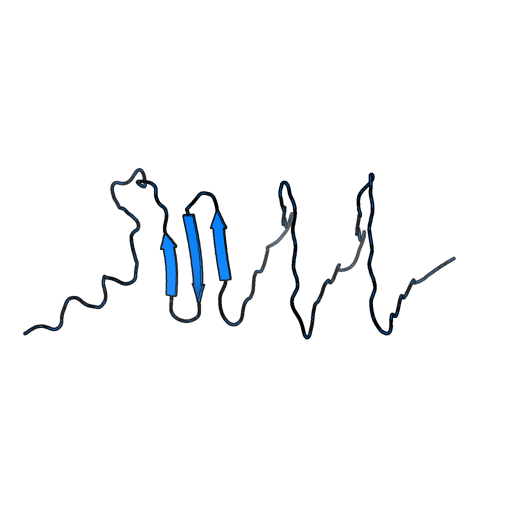 C C . GLY A 1 98 ? 19.118 0.597 -20.879 1.00 46.66 98 GLY A C 1
ATOM 728 O O . GLY A 1 98 ? 19.778 -0.433 -20.878 1.00 46.66 98 GLY A O 1
ATOM 729 N N . SER A 1 99 ? 18.241 0.854 -21.858 1.00 46.97 99 SER A N 1
ATOM 730 C CA . SER A 1 99 ? 17.894 -0.121 -22.911 1.00 46.97 99 SER A CA 1
ATOM 731 C C . SER A 1 99 ? 18.511 0.153 -24.289 1.00 46.97 99 SER A C 1
ATOM 733 O O . SER A 1 99 ? 18.269 -0.607 -25.221 1.00 46.97 99 SER A O 1
ATOM 735 N N . ARG A 1 100 ? 19.354 1.188 -24.458 1.00 47.94 100 ARG A N 1
ATOM 736 C CA . ARG A 1 100 ? 20.060 1.450 -25.738 1.00 47.94 100 ARG A CA 1
ATOM 737 C C . ARG A 1 100 ? 21.558 1.129 -25.751 1.00 47.94 100 ARG A C 1
ATOM 739 O O . ARG A 1 100 ? 22.196 1.303 -26.788 1.00 47.94 100 ARG A O 1
ATOM 746 N N . ARG A 1 101 ? 22.138 0.620 -24.656 1.00 47.66 101 ARG A N 1
ATOM 747 C CA . ARG A 1 101 ? 23.555 0.191 -24.641 1.00 47.66 101 ARG A CA 1
ATOM 748 C C . ARG A 1 101 ? 23.794 -1.273 -25.029 1.00 47.66 101 ARG A C 1
ATOM 750 O O . ARG A 1 101 ? 24.946 -1.627 -25.235 1.00 47.66 101 ARG A O 1
ATOM 757 N N . HIS A 1 102 ? 22.755 -2.097 -25.204 1.00 42.97 102 HIS A N 1
ATOM 758 C CA . HIS A 1 102 ? 22.926 -3.523 -25.535 1.00 42.97 102 HIS A CA 1
ATOM 759 C C . HIS A 1 102 ? 22.594 -3.915 -26.986 1.00 42.97 102 HIS A C 1
ATOM 761 O O . HIS A 1 102 ? 22.690 -5.082 -27.340 1.00 42.97 102 HIS A O 1
ATOM 767 N N . GLN A 1 103 ? 22.260 -2.955 -27.857 1.00 42.56 103 GLN A N 1
ATOM 768 C CA . GLN A 1 103 ? 22.003 -3.231 -29.278 1.00 42.56 103 GLN A CA 1
ATOM 769 C C . GLN A 1 103 ? 22.721 -2.238 -30.197 1.00 42.56 103 GLN A C 1
ATOM 771 O O . GLN A 1 103 ? 22.137 -1.655 -31.101 1.00 42.56 103 GLN A O 1
ATOM 776 N N . ARG A 1 104 ? 24.011 -2.013 -29.943 1.00 43.88 104 ARG A N 1
ATOM 777 C CA . ARG A 1 104 ? 24.948 -1.449 -30.925 1.00 43.88 104 ARG A CA 1
ATOM 778 C C . ARG A 1 104 ? 26.315 -2.083 -30.714 1.00 43.88 104 ARG A C 1
ATOM 780 O O . ARG A 1 104 ? 27.159 -1.484 -30.066 1.00 43.88 104 ARG A O 1
ATOM 787 N N . ASN A 1 105 ? 26.455 -3.329 -31.165 1.00 36.94 105 ASN A N 1
ATOM 788 C CA . ASN A 1 105 ? 27.708 -3.919 -31.653 1.00 36.94 105 ASN A CA 1
ATOM 789 C C .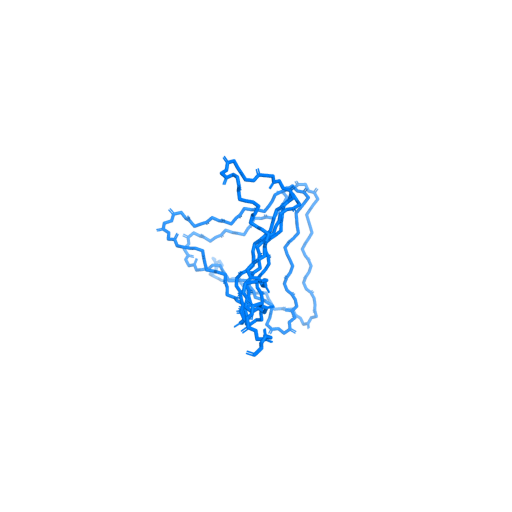 ASN A 1 105 ? 27.452 -5.344 -32.167 1.00 36.94 105 ASN A C 1
ATOM 791 O O . ASN A 1 105 ? 27.926 -6.306 -31.586 1.00 36.94 105 ASN A O 1
ATOM 795 N N . LEU A 1 106 ? 26.682 -5.473 -33.250 1.00 44.09 106 LEU A N 1
ATOM 796 C CA . LEU A 1 106 ? 26.755 -6.621 -34.161 1.00 44.09 106 LEU A CA 1
ATOM 797 C C . LEU A 1 106 ? 26.363 -6.149 -35.565 1.00 44.09 106 LEU A C 1
ATOM 799 O O 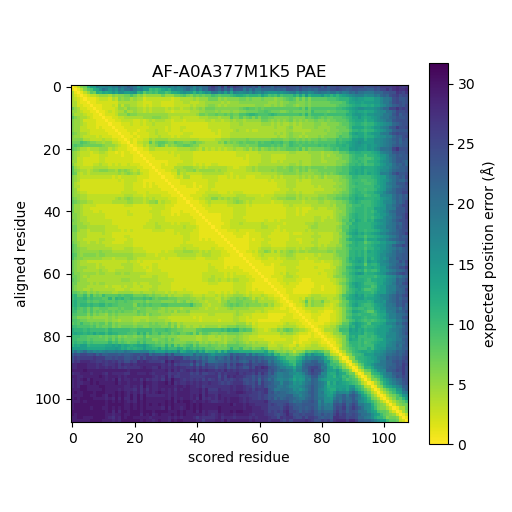. LEU A 1 106 ? 25.255 -6.389 -36.020 1.00 44.09 106 LEU A O 1
ATOM 803 N N . HIS A 1 107 ? 27.269 -5.416 -36.207 1.00 41.81 107 HIS A N 1
ATOM 804 C CA . HIS A 1 107 ? 27.356 -5.270 -37.660 1.00 41.81 107 HIS A CA 1
ATOM 805 C C . HIS A 1 107 ? 28.844 -5.095 -37.980 1.00 41.81 107 HIS A C 1
ATOM 807 O O . HIS A 1 107 ? 29.359 -3.985 -37.874 1.00 41.81 107 HIS A O 1
ATOM 813 N N . PHE A 1 108 ? 29.542 -6.219 -38.147 1.00 45.78 108 PHE A N 1
ATOM 814 C CA . PHE A 1 108 ? 30.331 -6.656 -39.309 1.00 45.78 108 PHE A CA 1
ATOM 815 C C . PHE A 1 108 ? 31.056 -7.946 -38.921 1.00 45.78 108 PHE A C 1
ATOM 817 O O . PHE A 1 108 ? 31.763 -7.933 -37.890 1.00 45.78 108 PHE A O 1
#

Nearest PDB structures (foldseek):
  6sk0-assembly1_A  TM=9.599E-01  e=2.457E-03  Escherichia coli
  4s37-assembly3_G  TM=6.680E-01  e=1.820E+00  Pseudomonas aeruginosa
  4s36-assembly1_A  TM=6.836E-01  e=3.055E+00  Pseudomonas aeruginosa
  8yt8-assembly1_B  TM=5.266E-01  e=2.358E+00  Mus musculus

Mean predicted aligned error: 9.9 Å

Solvent-accessible surface area (backbone atoms only — not comparable to full-atom values): 8293 Å² total; per-residue (Å²): 133,88,90,76,88,85,88,88,74,95,83,78,87,86,88,86,66,94,78,88,63,87,86,92,85,71,96,70,76,88,88,85,84,86,52,93,90,56,88,79,86,88,88,63,96,81,74,86,87,88,82,56,93,87,66,79,84,88,87,87,64,96,63,58,49,75,50,76,56,96,78,26,39,39,38,41,45,92,86,48,76,48,58,45,58,85,64,83,45,98,72,89,48,72,63,75,58,91,78,68,77,85,78,77,84,88,88,129

Foldseek 3Di:
DDPDDDDDDDPDDDDDDDPDDDDDDDPDDDDDDDDDPDDDDDDDPPDDDDDDPPDDDDDDDQAKDWDDDDQWIWIDGPPDTATAHPDDDPPRDHSPDPPPPPPPDPDD

InterPro domains:
  IPR018769 Type VI secretion system spike protein VgrG2, domain of unknown function DUF2345 [PF10106] (3-87)

Secondary structure (DSSP, 8-state):
---------SS------SSS------SSS------SSS------SS------SSS------SSEEEEEETTEEEEEESS-EEEE-SSPPTTT-----TTSSSSS----

Sequence (108 aa):
MVKNLFIGVGNALSVFVRKLGIRLIANQGPVQVQAQNDLMELLARKAISIVSTEDEIQILAKKKITLNGGGSYITLDANAIEAATLGITGHGQDFMTGSRRHQRNLHF

Organism: Enterobacter cloacae (NCBI:txid550)

Radius of gyration: 21.89 Å; Cα contacts (8 Å, |Δi|>4): 61; chains: 1; bounding box: 52×31×69 Å